Protein AF-A0A931FU40-F1 (afdb_monomer_lite)

Structure (mmCIF, N/CA/C/O backbone):
data_AF-A0A931FU40-F1
#
_entry.id   AF-A0A931FU40-F1
#
loop_
_atom_site.group_PDB
_atom_site.id
_atom_site.type_symbol
_atom_site.label_atom_id
_atom_site.label_alt_id
_atom_site.label_comp_id
_atom_site.label_asym_id
_atom_site.label_entity_id
_atom_site.label_seq_id
_atom_site.pdbx_PDB_ins_code
_atom_site.Cartn_x
_atom_site.Cartn_y
_atom_site.Cartn_z
_atom_site.occupancy
_atom_site.B_iso_or_equiv
_atom_site.auth_seq_id
_atom_site.auth_comp_id
_atom_site.auth_asym_id
_atom_site.auth_atom_id
_atom_site.pdbx_PDB_model_num
ATOM 1 N N . MET A 1 1 ? 5.545 -4.231 -6.515 1.00 52.94 1 MET A N 1
ATOM 2 C CA . MET A 1 1 ? 5.622 -5.646 -6.081 1.00 52.94 1 MET A CA 1
ATOM 3 C C . MET A 1 1 ? 5.846 -5.852 -4.584 1.00 52.94 1 MET A C 1
ATOM 5 O O . MET A 1 1 ? 5.564 -6.956 -4.146 1.00 52.94 1 MET A O 1
ATOM 9 N N . LEU A 1 2 ? 6.262 -4.842 -3.800 1.00 55.78 2 LEU A N 1
ATOM 10 C CA . LEU A 1 2 ? 6.381 -4.932 -2.328 1.00 55.78 2 LEU A CA 1
ATOM 11 C C . LEU A 1 2 ? 5.159 -5.567 -1.656 1.00 55.78 2 LEU A C 1
ATOM 13 O O . LEU A 1 2 ? 5.284 -6.558 -0.956 1.00 55.78 2 LEU A O 1
ATOM 17 N N . PHE A 1 3 ? 3.973 -5.008 -1.910 1.00 55.97 3 PHE A N 1
ATOM 18 C CA . PHE A 1 3 ? 2.757 -5.372 -1.182 1.00 55.97 3 PHE A CA 1
ATOM 19 C C . PHE A 1 3 ? 2.374 -6.848 -1.345 1.00 55.97 3 PHE A C 1
ATOM 21 O O . PHE A 1 3 ? 1.947 -7.496 -0.401 1.00 55.97 3 PHE A O 1
ATOM 28 N N . PHE A 1 4 ? 2.609 -7.413 -2.530 1.00 54.41 4 PHE A N 1
ATOM 29 C CA . PHE A 1 4 ? 2.364 -8.829 -2.785 1.00 54.41 4 PHE A CA 1
ATOM 30 C C . PHE A 1 4 ? 3.486 -9.739 -2.264 1.00 54.41 4 PHE A C 1
ATOM 32 O O . PHE A 1 4 ? 3.209 -10.856 -1.836 1.00 54.41 4 PHE A O 1
ATOM 39 N N . LYS A 1 5 ? 4.742 -9.273 -2.291 1.00 55.31 5 LYS A N 1
ATOM 40 C CA . LYS A 1 5 ? 5.882 -9.998 -1.711 1.00 55.31 5 LYS A CA 1
ATOM 41 C C . LYS A 1 5 ? 5.681 -10.170 -0.199 1.00 55.31 5 LYS A C 1
ATOM 43 O O . LYS A 1 5 ? 5.725 -11.297 0.277 1.00 55.31 5 LYS A O 1
ATOM 48 N N . LEU A 1 6 ? 5.285 -9.092 0.479 1.00 57.41 6 LEU A N 1
ATOM 49 C CA . LEU A 1 6 ? 4.917 -9.071 1.898 1.00 57.41 6 LEU A CA 1
ATOM 50 C C . LEU A 1 6 ? 3.694 -9.958 2.204 1.00 57.41 6 LEU A C 1
ATOM 52 O O . LEU A 1 6 ? 3.699 -10.697 3.179 1.00 57.41 6 LEU A O 1
ATOM 56 N N . TYR A 1 7 ? 2.667 -9.949 1.346 1.00 54.28 7 TYR A N 1
ATOM 57 C CA . TYR A 1 7 ? 1.439 -10.727 1.570 1.00 54.28 7 TYR A CA 1
ATOM 58 C C . TYR A 1 7 ? 1.561 -12.238 1.285 1.00 54.28 7 TYR A C 1
ATOM 60 O O . TYR A 1 7 ? 0.876 -13.036 1.918 1.00 54.28 7 TYR A O 1
ATOM 68 N N . LYS A 1 8 ? 2.374 -12.663 0.304 1.00 53.03 8 LYS A N 1
ATOM 69 C CA . LYS A 1 8 ? 2.363 -14.060 -0.185 1.00 53.03 8 LYS A CA 1
ATOM 70 C C . LYS A 1 8 ? 3.688 -14.816 -0.144 1.00 53.03 8 LYS A C 1
ATOM 72 O O . LYS A 1 8 ? 3.630 -16.042 -0.214 1.00 53.03 8 LYS A O 1
ATOM 77 N N . LEU A 1 9 ? 4.849 -14.155 -0.102 1.00 46.78 9 LEU A N 1
ATOM 78 C CA . LEU A 1 9 ? 6.139 -14.851 -0.236 1.00 46.78 9 LEU A CA 1
ATOM 79 C C . LEU A 1 9 ? 6.762 -15.280 1.104 1.00 46.78 9 LEU A C 1
ATOM 81 O O . LEU A 1 9 ? 7.431 -16.308 1.105 1.00 46.78 9 LEU A O 1
ATOM 85 N N . ASP A 1 10 ? 6.440 -14.630 2.230 1.00 50.69 10 ASP A N 1
ATOM 86 C CA . ASP A 1 10 ? 6.911 -15.049 3.573 1.00 50.69 10 ASP A CA 1
ATOM 87 C C . ASP A 1 10 ? 5.994 -16.054 4.294 1.00 50.69 10 ASP A C 1
ATOM 89 O O . ASP A 1 10 ? 6.188 -16.399 5.457 1.00 50.69 10 ASP A O 1
ATOM 93 N N . GLY A 1 11 ? 5.006 -16.601 3.584 1.00 44.59 11 GLY A N 1
ATOM 94 C CA . GLY A 1 11 ? 4.377 -17.872 3.941 1.00 44.59 11 GLY A CA 1
ATOM 95 C C . GLY A 1 11 ? 3.484 -17.916 5.185 1.00 44.59 11 GLY A C 1
ATOM 96 O O . GLY A 1 11 ? 2.917 -18.980 5.410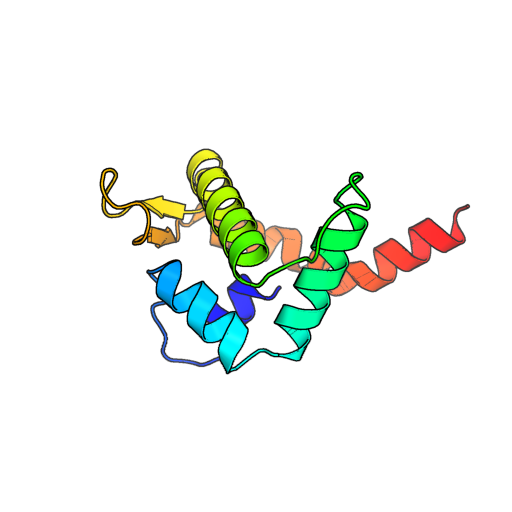 1.00 44.59 11 GLY A O 1
ATOM 97 N N . ASN A 1 12 ? 3.313 -16.847 5.978 1.00 43.97 12 ASN A N 1
ATOM 98 C CA . ASN A 1 12 ? 2.419 -16.910 7.147 1.00 43.97 12 ASN A CA 1
ATOM 99 C C . ASN A 1 12 ? 2.016 -15.569 7.787 1.00 43.97 12 ASN A C 1
ATOM 101 O O . ASN A 1 12 ? 1.859 -15.503 9.005 1.00 43.97 12 ASN A O 1
ATOM 105 N N . ILE A 1 13 ? 1.821 -14.496 7.018 1.00 52.66 13 ILE A N 1
ATOM 106 C CA . ILE A 1 13 ? 1.291 -13.259 7.604 1.00 52.66 13 ILE A CA 1
ATOM 107 C C . ILE A 1 13 ? 0.014 -12.883 6.867 1.00 52.66 13 ILE A C 1
ATOM 109 O O . ILE A 1 13 ? 0.039 -12.387 5.741 1.00 52.66 13 ILE A O 1
ATOM 113 N N . GLU A 1 14 ? -1.124 -13.140 7.513 1.00 56.72 14 GLU A N 1
ATOM 114 C CA . GLU A 1 14 ? -2.353 -12.393 7.267 1.00 56.72 14 GLU A CA 1
ATOM 115 C C . GLU A 1 14 ? -2.052 -10.929 7.616 1.00 56.72 14 GLU A C 1
ATOM 117 O O . GLU A 1 14 ? -2.350 -10.461 8.707 1.00 56.72 14 GLU A O 1
ATOM 122 N N . LEU A 1 15 ? -1.363 -10.221 6.716 1.00 67.81 15 LEU A N 1
ATOM 123 C CA . LEU A 1 15 ? -1.200 -8.772 6.771 1.00 67.81 15 LEU A CA 1
ATOM 124 C C . LEU A 1 15 ? -2.560 -8.170 6.455 1.00 67.81 15 LEU A C 1
ATOM 126 O O . LEU A 1 15 ? -2.843 -7.772 5.325 1.00 67.81 15 LEU A O 1
ATOM 130 N N . ASP A 1 16 ? -3.418 -8.205 7.461 1.00 79.69 16 ASP A N 1
ATOM 131 C CA . ASP A 1 16 ? -4.729 -7.593 7.478 1.00 79.69 16 ASP A CA 1
ATOM 132 C C . ASP A 1 16 ? -4.667 -6.200 8.107 1.00 79.69 16 ASP A C 1
ATOM 134 O O . ASP A 1 16 ? -5.683 -5.525 8.135 1.00 79.69 16 ASP A O 1
ATOM 138 N N . ARG A 1 17 ? -3.495 -5.745 8.577 1.00 86.81 17 ARG A N 1
ATOM 139 C CA . ARG A 1 17 ? -3.280 -4.440 9.213 1.00 86.81 17 ARG A CA 1
ATOM 140 C C . ARG A 1 17 ? -2.249 -3.581 8.500 1.00 86.81 17 ARG A C 1
ATOM 142 O O . ARG A 1 17 ? -1.179 -4.055 8.112 1.00 86.81 17 ARG A O 1
ATOM 149 N N . ILE A 1 18 ? -2.548 -2.290 8.347 1.00 86.19 18 ILE A N 1
ATOM 150 C CA . ILE A 1 18 ? -1.614 -1.329 7.739 1.00 86.19 18 ILE A CA 1
ATOM 151 C C . ILE A 1 18 ? -0.448 -1.048 8.685 1.00 86.19 18 ILE A C 1
ATOM 153 O O . ILE A 1 18 ? 0.691 -0.935 8.237 1.00 86.19 18 ILE A O 1
ATOM 157 N N . SER A 1 19 ? -0.717 -0.952 9.982 1.00 85.62 19 SER A N 1
ATOM 158 C CA . SER A 1 19 ? 0.299 -0.797 11.020 1.00 85.62 19 SER A CA 1
ATOM 159 C C . SER A 1 19 ? 1.347 -1.914 10.962 1.00 85.62 19 SER A C 1
ATOM 161 O O . SER A 1 19 ? 2.542 -1.622 10.880 1.00 85.62 19 SER A O 1
ATOM 163 N N . ASP A 1 20 ? 0.902 -3.168 10.878 1.00 84.75 20 ASP A N 1
ATOM 164 C CA . ASP A 1 20 ? 1.775 -4.338 10.740 1.00 84.75 20 ASP A CA 1
ATOM 165 C C . ASP A 1 20 ? 2.527 -4.327 9.398 1.00 84.75 20 ASP A C 1
ATOM 167 O O . ASP A 1 20 ? 3.717 -4.637 9.347 1.00 84.75 20 ASP A O 1
ATOM 171 N N . PHE A 1 21 ? 1.878 -3.879 8.316 1.00 84.38 21 PHE A N 1
ATOM 172 C CA . PHE A 1 21 ? 2.528 -3.695 7.014 1.00 84.38 21 PHE A CA 1
ATOM 173 C C . PHE A 1 21 ? 3.669 -2.672 7.065 1.00 84.38 21 PHE A C 1
ATOM 175 O O . PHE A 1 21 ? 4.748 -2.924 6.529 1.00 84.38 21 PHE A O 1
ATOM 182 N N . ILE A 1 22 ? 3.439 -1.518 7.695 1.00 84.06 22 ILE A N 1
ATOM 183 C CA . ILE A 1 22 ? 4.447 -0.460 7.834 1.00 84.06 22 ILE A CA 1
ATOM 184 C C . ILE A 1 22 ? 5.595 -0.947 8.719 1.00 84.06 22 ILE A C 1
ATOM 186 O O . ILE A 1 22 ? 6.756 -0.750 8.365 1.00 84.06 22 ILE A O 1
ATOM 190 N N . ALA A 1 23 ? 5.277 -1.603 9.839 1.00 84.25 23 ALA A N 1
ATOM 191 C CA . ALA A 1 23 ? 6.277 -2.144 10.749 1.00 84.25 23 ALA A CA 1
ATOM 192 C C . ALA A 1 23 ? 7.189 -3.147 10.034 1.00 84.25 23 ALA A C 1
ATOM 194 O O . ALA A 1 23 ? 8.404 -2.970 10.053 1.00 84.25 23 ALA A O 1
ATOM 195 N N . LEU A 1 24 ? 6.603 -4.120 9.328 1.00 82.38 24 LEU A N 1
ATOM 196 C CA . LEU A 1 24 ? 7.345 -5.134 8.584 1.00 82.38 24 LEU A CA 1
ATOM 197 C C . LEU A 1 24 ? 8.210 -4.516 7.479 1.00 82.38 24 LEU A C 1
ATOM 199 O O . LEU A 1 24 ? 9.374 -4.882 7.319 1.00 82.38 24 LEU A O 1
ATOM 203 N N . LEU A 1 25 ? 7.667 -3.534 6.749 1.00 81.19 25 LEU A N 1
ATOM 204 C CA . LEU A 1 25 ? 8.410 -2.812 5.719 1.00 81.19 25 LEU A CA 1
ATOM 205 C C . LEU A 1 25 ? 9.652 -2.114 6.293 1.00 81.19 25 LEU A C 1
ATOM 207 O O . LEU A 1 25 ? 10.706 -2.127 5.664 1.00 81.19 25 LEU A O 1
ATOM 211 N N . PHE A 1 26 ? 9.533 -1.492 7.465 1.00 80.94 26 PHE A N 1
ATOM 212 C CA . PHE A 1 26 ? 10.636 -0.742 8.068 1.00 80.94 26 PHE A CA 1
ATOM 213 C C . PHE A 1 26 ? 11.635 -1.635 8.809 1.00 80.94 26 PHE A C 1
ATOM 215 O O . PHE A 1 26 ? 12.793 -1.241 8.933 1.00 80.94 26 PHE A O 1
ATOM 222 N N . SER A 1 27 ? 11.221 -2.811 9.290 1.00 79.88 27 SER A N 1
ATOM 223 C CA . SER A 1 27 ? 12.087 -3.707 10.064 1.00 79.88 27 SER A CA 1
ATOM 224 C C . SER A 1 27 ? 12.798 -4.768 9.230 1.00 79.88 27 SER A C 1
ATOM 226 O O . SER A 1 27 ? 13.956 -5.065 9.507 1.00 79.88 27 SER A O 1
ATOM 228 N N . GLU A 1 28 ? 12.124 -5.364 8.244 1.00 74.75 28 GLU A N 1
ATOM 229 C CA . GLU A 1 28 ? 12.630 -6.559 7.545 1.00 74.75 28 GLU A CA 1
ATOM 230 C C . GLU A 1 28 ? 12.953 -6.314 6.067 1.00 74.75 28 GLU A C 1
ATOM 232 O O . GLU A 1 28 ? 13.637 -7.116 5.437 1.00 74.75 28 GLU A O 1
ATOM 237 N N . TYR A 1 29 ? 12.512 -5.182 5.520 1.00 75.06 29 TYR A N 1
ATOM 238 C CA . TYR A 1 29 ? 12.569 -4.881 4.091 1.00 75.06 29 TYR A CA 1
ATOM 239 C C . TYR A 1 29 ? 13.291 -3.550 3.831 1.00 75.06 29 TYR A C 1
ATOM 241 O O . TYR A 1 29 ? 12.757 -2.631 3.208 1.00 75.06 29 TYR A O 1
ATOM 249 N N . GLU A 1 30 ? 14.524 -3.437 4.336 1.00 75.19 30 GLU A N 1
ATOM 250 C CA . GLU A 1 30 ? 15.333 -2.206 4.308 1.00 75.19 30 GLU A CA 1
ATOM 251 C C . GLU A 1 30 ? 15.590 -1.681 2.881 1.00 75.19 30 GLU A C 1
ATOM 253 O O . GLU A 1 30 ? 15.495 -0.473 2.628 1.00 75.19 30 GLU A O 1
ATOM 258 N N . ASP A 1 31 ? 15.847 -2.580 1.925 1.00 73.69 31 ASP A N 1
ATOM 259 C CA . ASP A 1 31 ? 16.065 -2.235 0.515 1.00 73.69 31 ASP A CA 1
ATOM 260 C C . ASP A 1 31 ? 14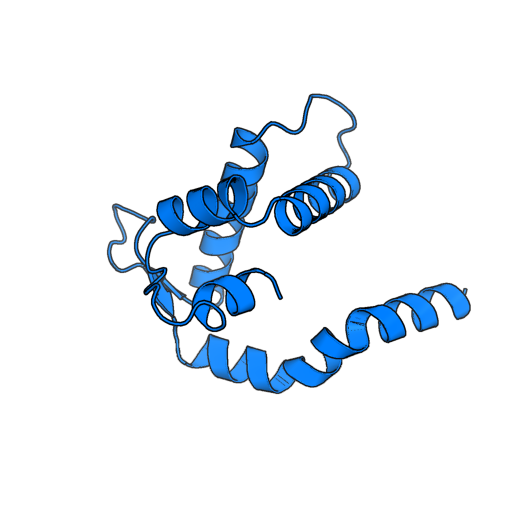.795 -1.657 -0.122 1.00 73.69 31 ASP A C 1
ATOM 262 O O . ASP A 1 31 ? 14.809 -0.591 -0.749 1.00 73.69 31 ASP A O 1
ATOM 266 N N . GLU A 1 32 ? 13.668 -2.341 0.064 1.00 76.19 32 GLU A N 1
ATOM 267 C CA . GLU A 1 32 ? 12.358 -1.912 -0.407 1.00 76.19 32 GLU A CA 1
ATOM 268 C C . GLU A 1 32 ? 11.902 -0.599 0.240 1.00 76.19 32 GLU A C 1
ATOM 270 O O . GLU A 1 32 ? 11.354 0.271 -0.444 1.00 76.19 32 GLU A O 1
ATOM 275 N N . HIS A 1 33 ? 12.158 -0.426 1.536 1.00 77.38 33 HIS A N 1
ATOM 276 C CA . HIS A 1 33 ? 11.906 0.813 2.258 1.00 77.38 33 HIS A CA 1
ATOM 277 C C . HIS A 1 33 ? 12.740 1.969 1.688 1.00 77.38 33 HIS A C 1
ATOM 279 O O . HIS A 1 33 ? 12.204 3.042 1.391 1.00 77.38 33 HIS A O 1
ATOM 285 N N . THR A 1 34 ? 14.032 1.741 1.447 1.00 78.19 34 THR A N 1
ATOM 286 C CA . THR A 1 34 ? 14.938 2.730 0.849 1.00 78.19 34 THR A CA 1
ATOM 287 C C . THR A 1 34 ? 14.506 3.109 -0.568 1.00 78.19 34 THR A C 1
ATOM 289 O O . THR A 1 34 ? 14.502 4.291 -0.929 1.00 78.19 34 THR A O 1
ATOM 292 N N . ALA A 1 35 ? 14.099 2.131 -1.378 1.00 7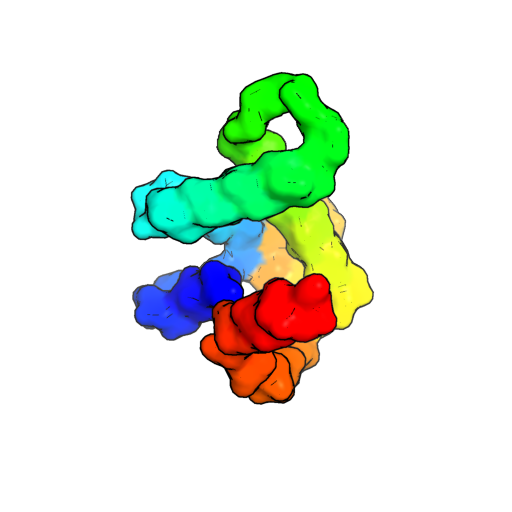8.12 35 ALA A N 1
ATOM 293 C CA . ALA A 1 35 ? 13.585 2.366 -2.722 1.00 78.12 35 ALA A CA 1
ATOM 294 C C . ALA A 1 35 ? 12.270 3.161 -2.701 1.00 78.12 35 ALA A C 1
ATOM 296 O O . ALA A 1 35 ? 12.108 4.104 -3.477 1.00 78.12 35 ALA A O 1
ATOM 297 N N . LEU A 1 36 ? 11.355 2.835 -1.781 1.00 79.12 36 LEU A N 1
ATOM 298 C CA . LEU A 1 36 ? 10.102 3.566 -1.603 1.00 79.12 36 LEU A CA 1
ATOM 299 C C . LEU A 1 36 ? 10.357 5.016 -1.180 1.00 79.12 36 LEU A C 1
ATOM 301 O O . LEU A 1 36 ? 9.735 5.930 -1.719 1.00 79.12 36 LEU A O 1
ATOM 305 N N . ARG A 1 37 ? 11.302 5.242 -0.261 1.00 77.75 37 ARG A N 1
ATOM 306 C CA . ARG A 1 37 ? 11.718 6.590 0.143 1.00 77.75 37 ARG A CA 1
ATOM 307 C C . ARG A 1 37 ? 12.220 7.406 -1.042 1.00 77.75 37 ARG A C 1
ATOM 309 O O . ARG A 1 37 ? 11.770 8.534 -1.226 1.00 77.75 37 ARG A O 1
ATOM 316 N N . LYS A 1 38 ? 13.100 6.834 -1.869 1.00 79.44 38 LYS A N 1
ATOM 317 C CA . LYS A 1 38 ? 13.585 7.496 -3.091 1.00 79.44 38 LYS A CA 1
ATOM 318 C C . LYS A 1 38 ? 12.437 7.830 -4.042 1.00 79.44 38 LYS A C 1
ATOM 320 O O . LYS A 1 38 ? 12.317 8.976 -4.448 1.00 79.44 38 LYS A O 1
ATOM 325 N N . LEU A 1 39 ? 11.541 6.876 -4.301 1.00 78.50 39 LEU A N 1
ATOM 326 C CA . LEU A 1 39 ? 10.384 7.083 -5.175 1.00 78.50 39 LEU A CA 1
ATOM 327 C C . LEU A 1 39 ? 9.475 8.220 -4.683 1.00 78.50 39 LEU A C 1
ATOM 329 O O . LEU A 1 39 ? 9.030 9.047 -5.474 1.00 78.50 39 LEU A O 1
ATOM 333 N N . ILE A 1 40 ? 9.191 8.263 -3.379 1.00 77.56 40 ILE A N 1
ATOM 334 C CA . ILE A 1 40 ? 8.362 9.314 -2.782 1.00 77.56 40 ILE A CA 1
ATOM 335 C C . ILE A 1 40 ? 9.074 10.671 -2.862 1.00 77.56 40 ILE A C 1
ATOM 337 O O . ILE A 1 40 ? 8.430 11.668 -3.180 1.00 77.56 40 ILE A O 1
ATOM 341 N N . ALA A 1 41 ? 10.381 10.720 -2.591 1.00 75.25 41 ALA A N 1
ATOM 342 C CA . ALA A 1 41 ? 11.172 11.943 -2.699 1.00 75.25 41 ALA A CA 1
ATOM 343 C C . ALA A 1 41 ? 11.210 12.476 -4.142 1.00 75.25 41 ALA A C 1
ATOM 345 O O . ALA A 1 41 ? 11.011 13.670 -4.345 1.00 75.25 41 ALA A O 1
ATOM 346 N N . ASP A 1 42 ? 11.383 11.597 -5.131 1.00 73.69 42 ASP A N 1
ATOM 347 C CA . ASP A 1 42 ? 11.383 11.958 -6.554 1.00 73.69 42 ASP A CA 1
ATOM 348 C C . ASP A 1 42 ? 9.996 12.422 -7.036 1.00 73.69 42 ASP A C 1
ATOM 350 O O . ASP A 1 42 ? 9.890 13.299 -7.893 1.00 73.69 42 ASP A O 1
ATOM 354 N N . ALA A 1 43 ? 8.920 11.856 -6.478 1.00 69.25 43 ALA A N 1
ATOM 355 C CA . ALA A 1 43 ? 7.543 12.225 -6.807 1.00 69.25 43 ALA A CA 1
ATOM 356 C C . ALA A 1 43 ? 7.070 13.520 -6.120 1.00 69.25 43 ALA A C 1
ATOM 358 O O . ALA A 1 43 ? 6.122 14.156 -6.590 1.00 69.25 43 ALA A O 1
ATOM 359 N N . MET A 1 44 ? 7.689 13.920 -5.005 1.00 67.56 44 MET A N 1
ATOM 360 C CA . MET A 1 44 ? 7.348 15.158 -4.309 1.00 67.56 44 MET A CA 1
ATOM 361 C C . MET A 1 44 ? 8.083 16.351 -4.931 1.00 67.56 44 MET A C 1
ATOM 363 O O . MET A 1 44 ? 9.294 16.498 -4.829 1.00 67.56 44 MET A O 1
ATOM 367 N N . THR A 1 45 ? 7.325 17.270 -5.532 1.00 58.38 45 THR A N 1
ATOM 368 C CA . THR A 1 45 ? 7.839 18.538 -6.088 1.00 58.38 45 THR A CA 1
ATOM 369 C C . THR A 1 45 ? 8.417 19.489 -5.037 1.00 58.38 45 THR A C 1
ATOM 371 O O . THR A 1 45 ? 9.123 20.436 -5.388 1.00 58.38 45 THR A O 1
ATOM 374 N N . ASP A 1 46 ? 8.115 19.266 -3.758 1.00 56.09 46 ASP A N 1
ATOM 375 C CA . ASP A 1 46 ? 8.586 20.096 -2.656 1.00 56.09 46 ASP A CA 1
ATOM 376 C C . ASP A 1 46 ? 9.931 19.564 -2.135 1.00 56.09 46 ASP A C 1
ATOM 378 O O . ASP A 1 46 ? 9.995 18.559 -1.429 1.00 56.09 46 ASP A O 1
ATOM 382 N N . LYS A 1 47 ? 11.024 20.240 -2.513 1.00 54.94 47 LYS A N 1
ATOM 383 C CA . LYS A 1 47 ? 12.413 19.899 -2.140 1.00 54.94 47 LYS A CA 1
ATOM 384 C C . LYS A 1 47 ? 12.745 20.182 -0.671 1.00 54.94 47 LYS A C 1
ATOM 386 O O . LYS A 1 47 ? 13.912 20.113 -0.285 1.00 54.94 47 LYS A O 1
ATOM 391 N N . SER A 1 48 ? 11.761 20.574 0.131 1.00 52.75 48 SER A N 1
ATOM 392 C CA . SER A 1 48 ? 11.968 20.956 1.517 1.00 52.75 48 SER A CA 1
ATOM 393 C C . SER A 1 48 ? 11.498 19.866 2.481 1.00 52.75 48 SER A C 1
ATOM 395 O O . SER A 1 48 ? 10.394 19.330 2.382 1.00 52.75 48 SER A O 1
ATOM 397 N N . SER A 1 49 ? 12.355 19.610 3.467 1.00 52.38 49 SER A N 1
ATOM 398 C CA . SER A 1 49 ? 12.193 18.769 4.658 1.00 52.38 49 SER A CA 1
ATOM 399 C C . SER A 1 49 ? 12.390 17.266 4.483 1.00 52.38 49 SER A C 1
ATOM 401 O O . SER A 1 49 ? 11.829 16.630 3.593 1.00 52.38 49 SER A O 1
ATOM 403 N N . ASP A 1 50 ? 13.189 16.725 5.400 1.00 58.97 50 ASP A N 1
ATOM 404 C CA . ASP A 1 50 ? 13.526 15.320 5.549 1.00 58.97 50 ASP A CA 1
ATOM 405 C C . ASP A 1 50 ? 12.314 14.403 5.348 1.00 58.97 50 ASP A C 1
ATOM 407 O O . ASP A 1 50 ? 11.223 14.598 5.904 1.00 58.97 50 ASP A O 1
ATOM 411 N N . LEU A 1 51 ? 12.510 13.382 4.517 1.00 68.00 51 LEU A N 1
ATOM 412 C CA . LEU A 1 51 ? 11.545 12.313 4.339 1.00 68.00 51 LEU A CA 1
ATOM 413 C C . LEU A 1 51 ? 11.647 11.370 5.545 1.00 68.00 51 LEU A C 1
ATOM 415 O O . LEU A 1 51 ? 12.404 10.400 5.530 1.00 68.00 51 LEU A O 1
ATOM 419 N N . THR A 1 52 ? 10.931 11.704 6.616 1.00 77.44 52 THR A N 1
ATOM 420 C CA . THR A 1 52 ? 10.862 10.888 7.832 1.00 77.44 52 THR A CA 1
ATOM 421 C C . THR A 1 52 ? 10.024 9.627 7.609 1.00 77.44 52 THR A C 1
ATOM 423 O O . THR A 1 52 ? 9.132 9.606 6.755 1.00 77.44 52 THR A O 1
ATOM 426 N N . ASP A 1 53 ? 10.264 8.594 8.422 1.00 77.12 53 ASP A N 1
ATOM 427 C CA . ASP A 1 53 ? 9.440 7.373 8.469 1.00 77.12 53 ASP A CA 1
ATOM 428 C C . ASP A 1 53 ? 7.947 7.682 8.629 1.00 77.12 53 ASP A C 1
ATOM 430 O O . ASP A 1 53 ? 7.095 7.061 8.001 1.00 77.12 53 ASP A O 1
ATOM 434 N N . GLU A 1 54 ? 7.624 8.716 9.402 1.00 79.88 54 GLU A N 1
ATOM 435 C CA . GLU A 1 54 ? 6.254 9.174 9.628 1.00 79.88 54 GLU A CA 1
ATOM 436 C C . GLU A 1 54 ? 5.582 9.703 8.345 1.00 79.88 54 GLU A C 1
ATOM 438 O O . GLU A 1 54 ? 4.413 9.407 8.069 1.00 79.88 54 GLU A O 1
ATOM 443 N N . ARG A 1 55 ? 6.322 10.438 7.500 1.00 79.81 55 ARG A N 1
ATOM 444 C CA . ARG A 1 55 ? 5.805 10.900 6.198 1.00 79.81 55 ARG A CA 1
ATOM 445 C C . ARG A 1 55 ? 5.617 9.735 5.237 1.00 79.81 55 ARG A C 1
ATOM 447 O O . ARG A 1 55 ? 4.601 9.699 4.544 1.00 79.81 55 ARG A O 1
ATOM 454 N N . VAL A 1 56 ? 6.543 8.776 5.223 1.00 80.44 56 VAL A N 1
ATOM 455 C CA . VAL A 1 56 ? 6.412 7.548 4.421 1.00 80.44 56 VAL A CA 1
ATOM 456 C C . VAL A 1 56 ? 5.175 6.762 4.859 1.00 80.44 56 VAL A C 1
ATOM 458 O O . VAL A 1 56 ? 4.334 6.442 4.020 1.00 80.44 56 VAL A O 1
ATOM 461 N N . GLY A 1 57 ? 4.994 6.550 6.165 1.00 82.81 57 GLY A N 1
ATOM 462 C CA . GLY A 1 57 ? 3.806 5.905 6.729 1.00 82.81 57 GLY A CA 1
ATOM 463 C C . GLY A 1 57 ? 2.507 6.626 6.355 1.00 82.81 57 GLY A C 1
ATOM 464 O O . GLY A 1 57 ? 1.539 5.993 5.939 1.00 82.81 57 GLY A O 1
ATOM 465 N N . THR A 1 58 ? 2.501 7.962 6.379 1.00 84.00 58 THR A N 1
ATOM 466 C CA . THR A 1 58 ? 1.342 8.768 5.953 1.00 84.00 58 THR A CA 1
ATOM 467 C C . THR A 1 58 ? 1.007 8.575 4.470 1.00 84.00 58 THR A C 1
ATOM 469 O O . THR A 1 58 ? -0.168 8.511 4.097 1.00 84.00 58 THR A O 1
ATOM 472 N N . VAL A 1 59 ? 2.019 8.491 3.600 1.00 84.69 59 VAL A N 1
ATOM 473 C CA . VAL A 1 59 ? 1.821 8.214 2.168 1.00 84.69 59 VAL A CA 1
ATOM 474 C C . VAL A 1 59 ? 1.254 6.810 1.965 1.00 84.69 59 VAL A C 1
ATOM 476 O O . VAL A 1 59 ? 0.316 6.647 1.183 1.00 84.69 59 VAL A O 1
ATOM 479 N N . ILE A 1 60 ? 1.760 5.822 2.707 1.00 85.19 60 ILE A N 1
ATOM 480 C CA . ILE A 1 60 ? 1.247 4.449 2.685 1.00 85.19 60 ILE A CA 1
ATOM 481 C C . ILE A 1 60 ? -0.230 4.432 3.099 1.00 85.19 60 ILE A C 1
ATOM 483 O O . ILE A 1 60 ? -1.063 3.951 2.335 1.00 85.19 60 ILE A O 1
ATOM 487 N N . LEU A 1 61 ? -0.595 5.049 4.226 1.00 86.88 61 LEU A N 1
ATOM 488 C CA . LEU A 1 61 ? -1.989 5.133 4.687 1.00 86.88 61 LEU A CA 1
ATOM 489 C C . LEU A 1 61 ? -2.921 5.741 3.625 1.00 86.88 61 LEU A C 1
ATOM 491 O O . LEU A 1 61 ? -4.000 5.212 3.348 1.00 86.88 61 LEU A O 1
ATOM 495 N N . LYS A 1 62 ? -2.489 6.824 2.966 1.00 86.50 62 LYS A N 1
ATOM 496 C CA . LYS A 1 62 ? -3.246 7.437 1.861 1.00 86.50 62 LYS A CA 1
ATOM 497 C C . LYS A 1 62 ? -3.413 6.488 0.673 1.00 86.50 62 LYS A C 1
ATOM 499 O O . LYS A 1 62 ? -4.489 6.462 0.072 1.00 86.50 62 LYS A O 1
ATOM 504 N N . ALA A 1 63 ? -2.383 5.712 0.337 1.00 85.62 63 ALA A N 1
ATOM 505 C CA . ALA A 1 63 ? -2.447 4.727 -0.739 1.00 85.62 63 ALA A CA 1
ATOM 506 C C . ALA A 1 63 ? -3.467 3.620 -0.433 1.00 85.62 63 ALA A C 1
ATOM 508 O O . ALA A 1 63 ? -4.285 3.306 -1.294 1.00 85.62 63 ALA A O 1
ATOM 509 N N . PHE A 1 64 ? -3.507 3.105 0.799 1.00 87.56 64 PHE A N 1
ATOM 510 C CA . PHE A 1 64 ? -4.533 2.139 1.208 1.00 87.56 64 PHE A CA 1
ATOM 511 C C . PHE A 1 64 ? -5.947 2.740 1.182 1.00 87.56 64 PHE A C 1
ATOM 513 O O . PHE A 1 64 ? -6.880 2.087 0.718 1.00 87.56 64 PHE A O 1
ATOM 520 N N . GLY A 1 65 ? -6.100 4.018 1.548 1.00 87.62 65 GLY A N 1
ATOM 521 C CA . GLY A 1 65 ? -7.326 4.788 1.301 1.00 87.62 65 GLY A CA 1
ATOM 522 C C . GLY A 1 65 ? -7.805 4.689 -0.149 1.00 87.62 65 GLY A C 1
ATOM 523 O O . GLY A 1 65 ? -8.963 4.360 -0.411 1.00 87.62 65 GLY A O 1
ATOM 524 N N . LYS A 1 66 ? -6.888 4.891 -1.100 1.00 86.31 66 LYS A N 1
ATOM 525 C CA . LYS A 1 66 ? -7.176 4.748 -2.532 1.00 86.31 66 LYS A CA 1
ATOM 526 C C . LYS A 1 66 ? -7.444 3.311 -2.954 1.00 86.31 66 LYS A C 1
ATOM 528 O O . LYS A 1 66 ? -8.313 3.095 -3.790 1.00 86.31 66 LYS A O 1
ATOM 533 N N . PHE A 1 67 ? -6.772 2.326 -2.371 1.00 87.69 67 PHE A N 1
ATOM 534 C CA . PHE A 1 67 ? -7.063 0.920 -2.652 1.00 87.69 67 PHE A CA 1
ATOM 535 C C . PHE A 1 67 ? -8.484 0.541 -2.235 1.00 87.69 67 PHE A C 1
ATOM 537 O O . PHE A 1 67 ? -9.142 -0.202 -2.960 1.00 87.69 67 PHE A O 1
ATOM 544 N N . ASN A 1 68 ? -8.987 1.090 -1.127 1.00 88.12 68 ASN A N 1
ATOM 545 C CA . ASN A 1 68 ? -10.377 0.899 -0.728 1.00 88.12 68 ASN A CA 1
ATOM 546 C C . ASN A 1 68 ? -11.351 1.573 -1.709 1.00 88.12 68 ASN A C 1
ATOM 548 O O . ASN A 1 68 ? -12.302 0.943 -2.158 1.00 88.12 68 ASN A O 1
ATOM 552 N N . GLU A 1 69 ? -11.086 2.823 -2.114 1.00 88.31 69 GLU A N 1
ATOM 553 C CA . GLU A 1 69 ? -11.900 3.524 -3.129 1.00 88.31 69 GLU A CA 1
ATOM 554 C C . GLU A 1 69 ? -11.948 2.773 -4.474 1.00 88.31 69 GLU A C 1
ATOM 556 O O . GLU A 1 69 ? -12.981 2.743 -5.140 1.00 88.31 69 GLU A O 1
ATOM 561 N N . LEU A 1 70 ? -10.838 2.142 -4.867 1.00 85.25 70 LEU A N 1
ATOM 562 C CA . LEU A 1 70 ? -10.734 1.327 -6.082 1.00 85.25 70 LEU A CA 1
ATOM 563 C C . LEU A 1 70 ? -11.349 -0.074 -5.923 1.00 85.25 70 LEU A C 1
ATOM 565 O O . LEU A 1 70 ? -11.363 -0.856 -6.878 1.00 85.25 70 LEU A O 1
ATOM 569 N N . GLY A 1 71 ? -11.837 -0.409 -4.726 1.00 85.62 71 GLY A N 1
ATOM 570 C CA . GLY A 1 71 ? -12.399 -1.711 -4.399 1.00 85.62 71 GLY A CA 1
ATOM 571 C C . GLY A 1 71 ? -11.371 -2.832 -4.484 1.00 85.62 71 GLY A C 1
ATOM 572 O O . GLY A 1 71 ? -11.723 -3.936 -4.886 1.00 85.62 71 GLY A O 1
ATOM 573 N N . TRP A 1 72 ? -10.099 -2.561 -4.191 1.00 86.50 72 TRP A N 1
ATOM 574 C CA . TRP A 1 72 ? -9.024 -3.563 -4.123 1.00 86.50 72 TRP A CA 1
ATOM 575 C C . TRP A 1 72 ? -8.916 -4.178 -2.731 1.00 86.50 72 TRP A C 1
ATOM 577 O O . TRP A 1 72 ? -8.622 -5.365 -2.592 1.00 86.50 72 TRP A O 1
ATOM 587 N N . ILE A 1 73 ? -9.200 -3.370 -1.718 1.00 89.19 73 ILE A N 1
ATOM 588 C CA . ILE A 1 73 ? -9.358 -3.795 -0.333 1.00 89.19 73 ILE A CA 1
ATOM 589 C C . ILE A 1 73 ? -10.720 -3.320 0.174 1.00 89.19 73 ILE A C 1
ATOM 591 O O . ILE A 1 73 ? -11.337 -2.448 -0.438 1.00 89.19 73 ILE A O 1
ATOM 595 N N . ALA A 1 74 ? -11.172 -3.890 1.281 1.00 89.56 74 ALA A N 1
ATOM 596 C CA . ALA A 1 74 ? -12.291 -3.385 2.062 1.00 89.56 74 ALA A CA 1
ATOM 597 C C . ALA A 1 74 ? -11.852 -3.248 3.518 1.00 89.56 74 ALA A C 1
ATOM 599 O O . ALA A 1 74 ? -11.209 -4.162 4.039 1.00 89.56 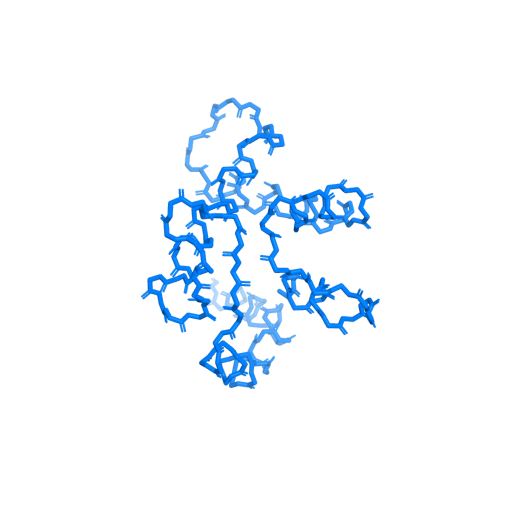74 ALA A O 1
ATOM 600 N N . TRP A 1 75 ? -12.203 -2.140 4.166 1.00 91.38 75 TRP A N 1
ATOM 601 C CA . TRP A 1 75 ? -11.995 -1.985 5.605 1.00 91.38 75 TRP A CA 1
ATOM 602 C C . TRP A 1 75 ? -12.815 -3.014 6.380 1.00 91.38 75 TRP A C 1
ATOM 604 O O . TRP A 1 75 ? -13.977 -3.262 6.056 1.00 91.38 75 TRP A O 1
ATOM 614 N N . GLU A 1 76 ? -12.212 -3.623 7.400 1.00 86.81 76 GLU A N 1
ATOM 615 C CA . GLU A 1 76 ? -12.978 -4.441 8.346 1.00 86.81 76 GLU A CA 1
ATOM 616 C C . GLU A 1 76 ? -13.774 -3.569 9.316 1.00 86.81 76 GLU A C 1
ATOM 618 O O . GLU A 1 76 ? -14.907 -3.906 9.658 1.00 86.81 76 GLU A O 1
ATOM 623 N N . ASP A 1 77 ? -13.187 -2.441 9.715 1.00 86.69 77 ASP A N 1
ATOM 624 C CA . ASP A 1 77 ? -13.809 -1.424 10.549 1.00 86.69 77 ASP A CA 1
ATOM 625 C C . ASP A 1 77 ? -13.686 -0.055 9.861 1.00 86.69 77 ASP A C 1
ATOM 627 O O . ASP A 1 77 ? -12.595 0.446 9.595 1.00 86.69 77 ASP A O 1
ATOM 631 N N . GLU A 1 78 ? -14.822 0.568 9.549 1.00 81.31 78 GLU A N 1
ATOM 632 C CA . GLU A 1 78 ? -14.863 1.897 8.924 1.00 81.31 78 GLU A CA 1
ATOM 633 C C . GLU A 1 78 ? -14.451 3.027 9.886 1.00 81.31 78 GLU A C 1
ATOM 635 O O . GLU A 1 78 ? -14.081 4.119 9.437 1.00 81.31 78 GLU A O 1
ATOM 640 N N . GLN A 1 79 ? -14.509 2.784 11.200 1.00 80.50 79 GLN A N 1
ATOM 641 C CA . GLN A 1 79 ? -14.044 3.715 12.231 1.00 80.50 79 GLN A CA 1
ATOM 642 C C . GLN A 1 79 ? -12.537 3.575 12.471 1.00 80.50 79 GLN A C 1
ATOM 644 O O . GLN A 1 79 ? -11.855 4.584 12.660 1.00 80.50 79 GLN A O 1
ATOM 649 N N . GLU A 1 80 ? -12.010 2.351 12.397 1.00 82.62 80 GLU A N 1
ATOM 650 C CA . GLU A 1 80 ? -10.588 2.033 12.555 1.00 82.62 80 GLU A CA 1
ATOM 651 C C . GLU A 1 80 ? -10.003 1.487 11.243 1.00 82.62 80 GLU A C 1
ATOM 653 O O . GLU A 1 80 ? -9.881 0.279 11.031 1.00 82.62 80 GLU A O 1
ATOM 658 N N . LYS A 1 81 ? -9.594 2.408 10.358 1.00 85.12 81 LYS A N 1
ATOM 659 C CA . LYS A 1 81 ? -9.015 2.125 9.026 1.00 85.12 81 LYS A CA 1
ATOM 660 C C . LYS A 1 81 ? -7.578 1.600 9.084 1.00 85.12 81 LYS A C 1
ATOM 662 O O . LYS A 1 81 ? -6.698 2.095 8.384 1.00 85.12 81 LYS A O 1
ATOM 667 N N . ASP A 1 82 ? -7.351 0.629 9.953 1.00 86.25 82 ASP A N 1
ATOM 668 C CA . ASP A 1 82 ? -6.108 -0.123 10.051 1.00 86.25 82 ASP A CA 1
ATOM 669 C C . ASP A 1 82 ? -6.306 -1.549 9.543 1.00 86.25 82 ASP A C 1
ATOM 671 O O . ASP A 1 82 ? -5.470 -2.033 8.783 1.00 86.25 82 ASP A O 1
ATOM 675 N N . ARG A 1 83 ? -7.438 -2.190 9.882 1.00 88.56 83 ARG A N 1
ATOM 676 C CA . ARG A 1 83 ? -7.759 -3.543 9.414 1.00 88.56 83 ARG A CA 1
ATOM 677 C C . ARG A 1 83 ? -8.439 -3.554 8.048 1.00 88.56 83 ARG A C 1
ATOM 679 O O . ARG A 1 83 ? -9.411 -2.831 7.821 1.00 88.56 83 ARG A O 1
ATOM 686 N N . PHE A 1 84 ? -7.988 -4.423 7.152 1.00 87.69 84 PHE A N 1
ATOM 687 C CA . PHE A 1 84 ? -8.518 -4.572 5.806 1.00 87.69 84 PHE A CA 1
ATOM 688 C C . PHE A 1 84 ? -8.519 -6.028 5.332 1.00 87.69 84 PHE A C 1
ATOM 690 O O . PHE A 1 84 ? -7.690 -6.849 5.714 1.00 87.69 84 PHE A O 1
ATOM 697 N N . LYS A 1 85 ? -9.426 -6.323 4.400 1.00 87.19 85 LYS A N 1
ATOM 698 C CA . LYS A 1 85 ? -9.449 -7.574 3.639 1.00 87.19 85 LYS A CA 1
ATOM 699 C C . LYS A 1 85 ? -9.170 -7.306 2.177 1.00 87.19 85 LYS A C 1
ATOM 701 O O . LYS A 1 85 ? -9.677 -6.349 1.592 1.00 87.19 85 LYS A O 1
ATOM 706 N N . PHE A 1 86 ? -8.424 -8.209 1.562 1.00 82.44 86 PHE A N 1
ATOM 707 C CA . PHE A 1 86 ? -8.238 -8.205 0.120 1.00 82.44 86 PHE A CA 1
ATOM 708 C C . PHE A 1 86 ? -9.521 -8.605 -0.599 1.00 82.44 86 PHE A C 1
ATOM 710 O O . PHE A 1 86 ? -10.151 -9.613 -0.273 1.00 82.44 86 PHE A O 1
ATOM 717 N N . LEU A 1 87 ? -9.882 -7.838 -1.626 1.00 85.12 87 LEU A N 1
ATOM 718 C CA . LEU A 1 87 ? -10.996 -8.176 -2.498 1.00 85.12 87 LEU A CA 1
ATOM 719 C C . LEU A 1 87 ? -10.503 -8.960 -3.730 1.00 85.12 87 LEU A C 1
ATOM 721 O O . LEU A 1 87 ? -9.408 -8.706 -4.238 1.00 85.12 87 LEU A O 1
ATOM 725 N N . PRO A 1 88 ? -11.314 -9.877 -4.296 1.00 81.38 88 PRO A N 1
ATOM 726 C CA . PRO A 1 88 ? -10.925 -10.665 -5.476 1.00 81.38 88 PRO A CA 1
ATOM 727 C C . PRO A 1 88 ? -10.589 -9.835 -6.728 1.00 81.38 88 PRO A C 1
ATOM 729 O O . PRO A 1 88 ? -9.984 -10.323 -7.681 1.00 81.38 88 PRO A O 1
ATOM 732 N N . SER A 1 89 ? -11.038 -8.584 -6.783 1.00 80.81 89 SER A N 1
ATOM 733 C CA . SER A 1 89 ? -10.635 -7.568 -7.768 1.00 80.81 89 SER A CA 1
ATOM 734 C C . SER A 1 89 ? -9.126 -7.321 -7.769 1.00 80.81 89 SER A C 1
ATOM 736 O O . SER A 1 89 ? -8.539 -7.248 -8.847 1.00 80.81 89 SER A O 1
ATOM 738 N N . PHE A 1 90 ? -8.494 -7.255 -6.596 1.00 80.75 90 PHE A N 1
ATOM 739 C CA . PHE A 1 90 ? -7.056 -7.042 -6.477 1.00 80.75 90 PHE A CA 1
ATOM 740 C C . PHE A 1 90 ? -6.264 -8.215 -7.059 1.00 80.75 90 PHE A C 1
ATOM 742 O O . PHE A 1 90 ? -5.386 -8.009 -7.892 1.00 80.75 90 PHE A O 1
ATOM 749 N N . GLU A 1 91 ? -6.629 -9.453 -6.712 1.00 72.94 91 GLU A N 1
ATOM 750 C CA . GLU A 1 91 ? -5.983 -10.650 -7.270 1.00 72.94 91 GLU A CA 1
ATOM 751 C C . GLU A 1 91 ? -6.140 -10.737 -8.795 1.00 72.94 91 GLU A C 1
ATOM 753 O O . GLU A 1 9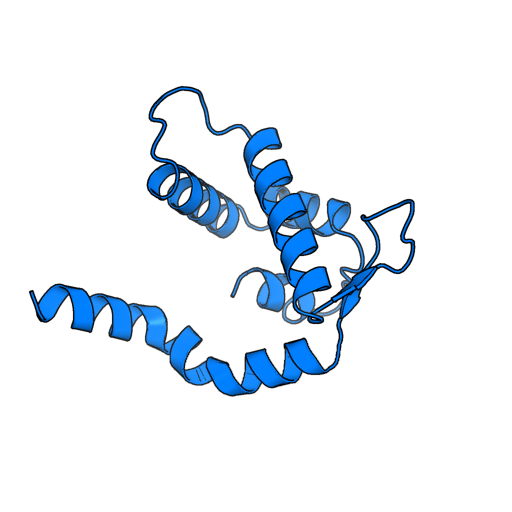1 ? -5.186 -11.060 -9.504 1.00 72.94 91 GLU A O 1
ATOM 758 N N . ARG A 1 92 ? -7.318 -10.380 -9.325 1.00 79.81 92 ARG A N 1
ATOM 759 C CA . ARG A 1 92 ? -7.551 -10.330 -10.777 1.00 79.81 92 ARG A CA 1
ATOM 760 C C . ARG A 1 92 ? -6.669 -9.295 -11.470 1.00 79.81 92 ARG A C 1
ATOM 762 O O . ARG A 1 92 ? -6.074 -9.607 -12.498 1.00 79.81 92 ARG A O 1
ATOM 769 N N . LEU A 1 93 ? -6.562 -8.091 -10.910 1.00 73.81 93 LEU A N 1
ATOM 770 C CA . LEU A 1 93 ? -5.690 -7.042 -11.443 1.00 73.81 93 LEU A CA 1
ATOM 771 C C . LEU A 1 93 ? -4.224 -7.452 -11.374 1.00 73.81 93 LEU A C 1
ATOM 773 O O . LEU A 1 93 ? -3.499 -7.294 -12.350 1.00 73.81 93 LEU A O 1
ATOM 777 N N . ARG A 1 94 ? -3.799 -8.040 -10.255 1.00 71.56 94 ARG A N 1
ATOM 778 C CA . ARG A 1 94 ? -2.438 -8.542 -10.093 1.00 71.56 94 ARG A CA 1
ATOM 779 C C . ARG A 1 94 ? -2.082 -9.537 -11.188 1.00 71.56 94 ARG A C 1
ATOM 781 O O . ARG A 1 94 ? -1.034 -9.378 -11.793 1.00 71.56 94 ARG A O 1
ATOM 788 N N . LEU A 1 95 ? -2.939 -10.524 -11.454 1.00 74.56 95 LEU A N 1
ATOM 789 C CA . LEU A 1 95 ? -2.712 -11.517 -12.509 1.00 74.56 95 LEU A CA 1
ATOM 790 C C . LEU A 1 95 ? -2.698 -10.883 -13.905 1.00 74.56 95 LEU A C 1
ATOM 792 O O . LEU A 1 95 ? -1.849 -11.226 -14.723 1.00 74.56 95 LEU A O 1
ATOM 796 N N . LEU A 1 96 ? -3.605 -9.937 -14.164 1.00 74.62 96 LEU A N 1
ATOM 797 C CA . LEU A 1 96 ? -3.705 -9.258 -15.455 1.00 74.62 96 LEU A CA 1
ATOM 798 C C . LEU A 1 96 ? -2.475 -8.394 -15.761 1.00 74.62 96 LEU A C 1
ATOM 800 O O . LEU A 1 96 ? -2.003 -8.387 -16.895 1.00 74.62 96 LEU A O 1
ATOM 804 N N . TYR A 1 97 ? -1.968 -7.682 -14.751 1.00 68.06 97 TYR A N 1
ATOM 805 C CA . TYR A 1 97 ? -0.829 -6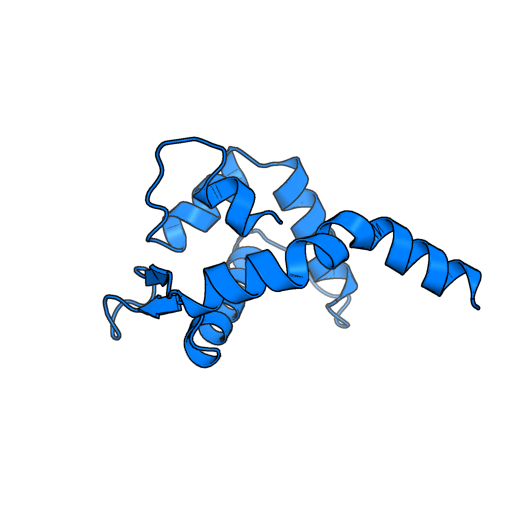.775 -14.879 1.00 68.06 97 TYR A CA 1
ATOM 806 C C . TYR A 1 97 ? 0.513 -7.425 -14.526 1.00 68.06 97 TYR A C 1
ATOM 808 O O . TYR A 1 97 ? 1.554 -6.780 -14.626 1.00 68.06 97 TYR A O 1
ATOM 816 N N . GLN A 1 98 ? 0.515 -8.700 -14.127 1.00 67.44 98 GLN A N 1
ATOM 817 C CA . GLN A 1 98 ? 1.718 -9.444 -13.761 1.00 67.44 98 GLN A CA 1
ATOM 818 C C . GLN A 1 98 ? 2.813 -9.346 -14.844 1.00 67.44 98 GLN A C 1
ATOM 820 O O . GLN A 1 98 ? 3.944 -9.018 -14.482 1.00 67.44 98 GLN A O 1
ATOM 825 N N . PRO A 1 99 ? 2.526 -9.541 -16.149 1.00 68.62 99 PRO A N 1
ATOM 826 C CA . PRO A 1 99 ? 3.546 -9.428 -17.195 1.00 68.62 99 PRO A CA 1
ATOM 827 C C . PRO A 1 99 ? 4.142 -8.019 -17.316 1.00 68.62 99 PRO A C 1
ATOM 829 O O . PRO A 1 99 ? 5.348 -7.873 -17.486 1.00 68.62 99 PRO A O 1
ATOM 832 N N . GLN A 1 100 ? 3.316 -6.977 -17.195 1.00 63.06 100 GLN A N 1
ATOM 833 C CA . GLN A 1 100 ? 3.740 -5.577 -17.284 1.00 63.06 100 GLN A CA 1
ATOM 834 C C . GLN A 1 100 ? 4.526 -5.151 -16.042 1.00 63.06 100 GLN A C 1
ATOM 836 O O . GLN A 1 100 ? 5.473 -4.384 -16.159 1.00 63.06 100 GLN A O 1
ATOM 841 N N . ILE A 1 101 ? 4.163 -5.671 -14.867 1.00 62.28 101 ILE A N 1
ATOM 842 C CA . ILE A 1 101 ? 4.869 -5.416 -13.609 1.00 62.28 101 ILE A CA 1
ATOM 843 C C . ILE A 1 101 ? 6.242 -6.104 -13.611 1.00 62.28 101 ILE A C 1
ATOM 845 O O . ILE A 1 101 ? 7.213 -5.502 -13.167 1.00 62.28 101 ILE A O 1
ATOM 849 N N . PHE A 1 102 ? 6.352 -7.335 -14.124 1.00 62.22 102 PHE A N 1
ATOM 850 C CA . PHE A 1 102 ? 7.650 -8.012 -14.266 1.00 62.22 102 PHE A CA 1
ATOM 851 C C . PHE A 1 102 ? 8.517 -7.408 -15.374 1.00 62.22 102 PHE A C 1
ATOM 853 O O . PHE A 1 102 ? 9.734 -7.380 -15.248 1.00 62.22 102 PHE A O 1
ATOM 860 N N . GLY A 1 103 ? 7.897 -6.906 -16.442 1.00 60.41 103 GLY A N 1
ATOM 861 C CA . GLY A 1 103 ? 8.581 -6.209 -17.529 1.00 60.41 103 GLY A CA 1
ATOM 862 C C . GLY A 1 103 ? 8.743 -4.706 -17.301 1.00 60.41 103 GLY A C 1
ATOM 863 O O . GLY A 1 103 ? 9.071 -3.998 -18.250 1.00 60.41 103 GLY A O 1
ATOM 864 N N . MET A 1 104 ? 8.471 -4.190 -16.098 1.00 59.75 104 MET A N 1
ATOM 865 C CA . MET A 1 104 ? 8.383 -2.744 -15.869 1.00 59.75 104 MET A CA 1
ATOM 866 C C . MET A 1 104 ? 9.739 -2.056 -16.057 1.00 59.75 104 MET A C 1
ATOM 868 O O . MET A 1 104 ? 9.792 -0.977 -16.639 1.00 59.75 104 MET A O 1
ATOM 872 N N . ASP A 1 105 ? 10.833 -2.724 -15.685 1.00 62.97 105 ASP A N 1
ATOM 873 C CA . ASP A 1 105 ? 12.195 -2.239 -15.931 1.00 62.97 105 ASP A CA 1
ATOM 874 C C . ASP A 1 105 ? 12.521 -2.185 -17.431 1.00 62.97 105 ASP A C 1
ATOM 876 O O . ASP A 1 105 ? 13.083 -1.202 -17.913 1.00 62.97 105 ASP A O 1
ATOM 880 N N . GLU A 1 106 ? 12.106 -3.194 -18.207 1.00 64.00 106 GLU A N 1
ATOM 881 C CA . GLU A 1 106 ? 12.263 -3.181 -19.667 1.00 64.00 106 GLU A CA 1
ATOM 882 C C . GLU A 1 106 ? 11.385 -2.120 -20.342 1.00 64.00 106 GLU A C 1
ATOM 884 O O . GLU A 1 106 ? 11.814 -1.489 -21.309 1.00 64.00 106 GLU A O 1
ATOM 889 N N . LEU A 1 107 ? 10.160 -1.914 -19.850 1.00 59.84 107 LEU A N 1
ATOM 890 C CA . LEU A 1 107 ? 9.250 -0.871 -20.324 1.00 59.84 107 LEU A CA 1
ATOM 891 C C . LEU A 1 107 ? 9.814 0.525 -20.050 1.00 59.84 107 LEU A C 1
ATOM 893 O O . LEU A 1 107 ? 9.805 1.362 -20.951 1.00 59.84 107 LEU A O 1
ATOM 897 N N . MET A 1 108 ? 10.342 0.771 -18.848 1.00 61.38 108 MET A N 1
ATOM 898 C CA . MET A 1 108 ? 10.975 2.049 -18.513 1.00 61.38 108 MET A CA 1
ATOM 899 C C . MET A 1 108 ? 12.219 2.303 -19.362 1.00 61.38 108 MET A C 1
ATOM 901 O O . MET A 1 108 ? 12.392 3.410 -19.868 1.00 61.38 108 MET A O 1
ATOM 905 N N . LYS A 1 109 ? 13.036 1.271 -19.595 1.00 67.88 109 LYS A N 1
ATOM 906 C CA . LYS A 1 109 ? 14.220 1.371 -20.454 1.00 67.88 109 LYS A CA 1
ATOM 907 C C . LYS A 1 109 ? 13.848 1.695 -21.905 1.00 67.88 109 LYS A C 1
ATOM 909 O O . LYS A 1 109 ? 14.390 2.629 -22.478 1.00 67.88 109 LYS A O 1
ATOM 914 N N . LYS A 1 110 ? 12.832 1.022 -22.459 1.00 62.66 110 LYS A N 1
ATOM 915 C CA . LYS A 1 110 ? 12.300 1.318 -23.805 1.00 62.66 110 LYS A CA 1
ATOM 916 C C . LYS A 1 110 ? 11.732 2.731 -23.939 1.00 62.66 110 LYS A C 1
ATOM 918 O O . LYS A 1 110 ? 11.822 3.305 -25.015 1.00 62.66 110 LYS A O 1
ATOM 923 N N . LEU A 1 111 ? 11.131 3.280 -22.883 1.00 60.62 111 LEU A N 1
ATOM 924 C CA . LEU A 1 111 ? 10.615 4.653 -22.882 1.00 60.62 111 LEU A CA 1
ATOM 925 C C . LEU A 1 111 ? 11.732 5.700 -22.765 1.00 60.62 111 LEU A C 1
ATOM 927 O O . LEU A 1 111 ? 11.590 6.786 -23.317 1.00 60.62 111 LEU A O 1
ATOM 931 N N . GLN A 1 112 ? 12.831 5.379 -22.077 1.00 57.50 112 GLN A N 1
ATOM 932 C CA . GLN A 1 112 ? 14.030 6.222 -22.034 1.00 57.50 112 GLN A CA 1
ATOM 933 C C . GLN A 1 112 ? 14.810 6.190 -23.352 1.00 57.50 112 GLN A C 1
ATOM 935 O O . GLN A 1 112 ? 15.282 7.235 -23.778 1.00 57.50 112 GLN A O 1
ATOM 940 N N . ASP A 1 113 ? 14.888 5.031 -24.011 1.00 58.22 113 ASP A N 1
ATOM 941 C CA . ASP A 1 113 ? 15.578 4.856 -25.299 1.00 58.22 113 ASP A CA 1
ATOM 942 C C . ASP A 1 113 ? 14.773 5.400 -26.504 1.00 58.22 113 ASP A C 1
ATOM 944 O O . ASP A 1 113 ? 15.296 5.485 -27.615 1.00 58.22 113 ASP A O 1
ATOM 948 N N . ALA A 1 114 ? 13.488 5.728 -26.314 1.00 53.78 114 ALA A N 1
ATOM 949 C CA . ALA A 1 114 ? 12.601 6.280 -27.345 1.00 53.78 114 ALA A CA 1
ATOM 950 C C . ALA A 1 114 ? 12.544 7.825 -27.368 1.00 53.78 114 ALA A C 1
ATOM 952 O O . ALA A 1 114 ? 11.807 8.383 -28.185 1.00 53.78 114 ALA A O 1
ATOM 953 N N . ASN A 1 115 ? 13.306 8.493 -26.493 1.00 42.72 115 ASN A N 1
ATOM 954 C CA . ASN A 1 115 ? 13.566 9.941 -26.483 1.00 42.72 115 ASN A CA 1
ATOM 955 C C . ASN A 1 115 ? 15.028 10.221 -26.849 1.00 42.72 115 ASN A C 1
ATOM 957 O O . ASN A 1 115 ? 15.282 11.328 -27.373 1.00 42.72 115 ASN A O 1
#

pLDDT: mean 73.11, std 12.82, range [42.72, 91.38]

Radius of gyration: 15.6 Å; chains: 1; bounding box: 31×39×40 Å

Foldseek 3Di:
DLVVCVVPVVPDDPQQFLVVSLVCCVPPVVVNVVVLLVVVCVVDPDVDDDPDSVVSSVVSLVVVVVCVVVVQWPAPDPVDRGGIDGDVVVVVVCVVCVVCVVCVVVVVVVVVVVD

Secondary structure (DSSP, 8-state):
-HHHHHHHTSSS----BHHHHHHHHHHH-HHHHHHHHHHHHHH-S---S---HHHHHHHHHHHHHHHHHTTSEEES-SSSTTBEEE-HHHHHHHHHHHHHHHTHHHHHHHHHTT-

Sequence (115 aa):
MLFFKLYKLDGNIELDRISDFIALLFSEYEDEHTALRKLIADAMTDKSSDLTDERVGTVILKAFGKFNELGWIAWEDEQEKDRFKFLPSFERLRLLYQPQIFGMDELMKKLQDAN